Protein AF-A0A087UHX9-F1 (afdb_monomer)

Solvent-accessible surface area (backbone atoms only — not comparable to full-atom values): 5887 Å² total; per-residue (Å²): 100,70,70,55,39,71,73,31,83,94,62,67,71,90,77,84,85,46,74,68,56,50,53,51,31,52,53,50,37,54,39,68,72,37,87,93,46,82,85,86,89,84,76,68,87,89,73,47,65,68,62,41,49,53,51,34,32,55,75,72,69,49,87,85,84,76,91,79,89,53,100,80,67,46,74,67,54,53,52,51,53,48,54,54,48,46,69,71,75,104

Structure (m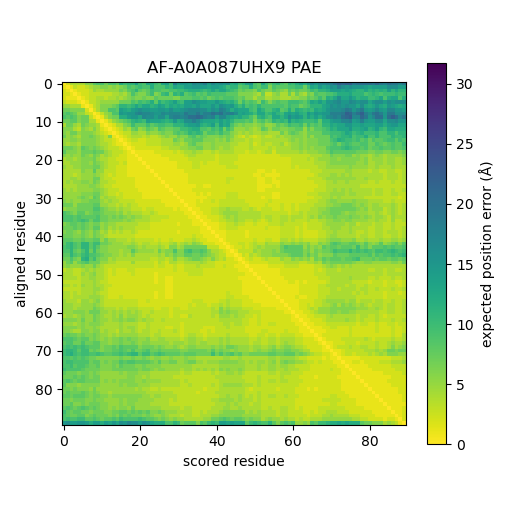mCIF, N/CA/C/O backbone):
data_AF-A0A087UHX9-F1
#
_entry.id   AF-A0A087UHX9-F1
#
loop_
_atom_site.group_PDB
_atom_site.id
_atom_site.type_symbol
_atom_site.label_atom_id
_atom_site.label_alt_id
_atom_site.label_comp_id
_atom_site.label_asym_id
_atom_site.label_entity_id
_atom_site.label_seq_id
_atom_site.pdbx_PDB_ins_code
_atom_site.Cartn_x
_atom_site.Cartn_y
_atom_site.Cartn_z
_atom_site.occupancy
_atom_site.B_iso_or_equiv
_atom_site.auth_seq_id
_atom_site.auth_comp_id
_atom_site.auth_asym_id
_atom_site.auth_atom_id
_atom_site.pdbx_PDB_model_num
ATOM 1 N N . MET A 1 1 ? -6.366 1.990 -16.663 1.00 68.00 1 MET A N 1
ATOM 2 C CA . MET A 1 1 ? -5.357 3.071 -16.583 1.00 68.00 1 MET A CA 1
ATOM 3 C C . MET A 1 1 ? -5.949 4.417 -16.960 1.00 68.00 1 MET A C 1
ATOM 5 O O . MET A 1 1 ? -5.944 5.280 -16.100 1.00 68.00 1 MET A O 1
ATOM 9 N N . HIS A 1 2 ? -6.534 4.580 -18.155 1.00 74.50 2 HIS A N 1
ATOM 10 C CA . HIS A 1 2 ? -7.157 5.847 -18.580 1.00 74.50 2 HIS A CA 1
ATOM 11 C C . HIS A 1 2 ? -8.158 6.402 -17.552 1.00 74.50 2 HIS A C 1
ATOM 13 O O . HIS A 1 2 ? -7.942 7.475 -17.008 1.00 74.50 2 HIS A O 1
ATOM 19 N N . GLN A 1 3 ? -9.134 5.583 -17.146 1.00 75.62 3 GLN A N 1
ATOM 20 C CA . GLN A 1 3 ? -10.129 5.959 -16.134 1.00 75.62 3 GLN A CA 1
ATOM 21 C C . GLN A 1 3 ? -9.521 6.331 -14.767 1.00 75.62 3 GLN A C 1
ATOM 23 O O . GLN A 1 3 ? -9.994 7.249 -14.103 1.00 75.62 3 GLN A O 1
ATOM 28 N N . TYR A 1 4 ? -8.449 5.648 -14.341 1.00 78.75 4 TYR A N 1
ATOM 29 C CA . TYR A 1 4 ? -7.740 6.008 -13.108 1.00 78.75 4 TYR A CA 1
ATOM 30 C C . TYR A 1 4 ? -7.068 7.378 -13.251 1.00 78.75 4 TYR A C 1
ATOM 32 O O . TYR A 1 4 ? -7.259 8.237 -12.395 1.00 78.75 4 TYR A O 1
ATOM 40 N N . ASN A 1 5 ? -6.341 7.593 -14.350 1.00 81.38 5 ASN A N 1
ATOM 41 C CA . ASN A 1 5 ? -5.619 8.834 -14.630 1.00 81.38 5 ASN A CA 1
ATOM 42 C C . ASN A 1 5 ? -6.565 10.035 -14.813 1.00 81.38 5 ASN A C 1
ATOM 44 O O . ASN A 1 5 ? -6.197 11.144 -14.441 1.00 81.38 5 ASN A O 1
ATOM 48 N N . GLU A 1 6 ? -7.779 9.822 -15.328 1.00 76.12 6 GLU A N 1
ATOM 49 C CA . GLU A 1 6 ? -8.829 10.849 -15.412 1.00 76.12 6 GLU A CA 1
ATOM 50 C C . GLU A 1 6 ? -9.395 11.211 -14.034 1.00 76.12 6 GLU A C 1
ATOM 52 O O . GLU A 1 6 ? -9.627 12.381 -13.743 1.00 76.12 6 GLU A O 1
ATOM 57 N N . SER A 1 7 ? -9.588 10.214 -13.166 1.00 74.06 7 SER A N 1
ATOM 58 C CA . SER A 1 7 ? -10.106 10.432 -11.807 1.00 74.06 7 SER A CA 1
ATOM 59 C C . SER A 1 7 ? -9.066 10.979 -10.821 1.00 74.06 7 SER A C 1
ATOM 61 O O . SER A 1 7 ? -9.427 11.614 -9.833 1.00 74.06 7 SER A O 1
ATOM 63 N N . SER A 1 8 ? -7.775 10.743 -11.072 1.00 68.88 8 SER A N 1
ATOM 64 C CA . SER A 1 8 ? -6.682 11.047 -10.144 1.00 68.88 8 SER A CA 1
ATOM 65 C C . SER A 1 8 ? -5.860 12.243 -10.634 1.00 68.88 8 SER A C 1
ATOM 67 O O . SER A 1 8 ? -4.792 12.082 -11.229 1.00 68.88 8 SER A O 1
ATOM 69 N N . GLN A 1 9 ? -6.343 13.462 -10.373 1.00 59.12 9 GLN A N 1
ATOM 70 C CA . GLN A 1 9 ? -5.607 14.691 -10.695 1.00 59.12 9 GLN A CA 1
ATOM 71 C C . GLN A 1 9 ? -4.267 14.731 -9.934 1.00 59.12 9 GLN A C 1
ATOM 73 O O . GLN A 1 9 ? -4.234 14.670 -8.708 1.00 59.12 9 GLN A O 1
ATOM 78 N N . GLY A 1 10 ? -3.148 14.802 -10.666 1.00 61.78 10 GLY A N 1
ATOM 79 C CA . GLY A 1 10 ? -1.791 14.878 -10.099 1.00 61.78 10 GLY A CA 1
ATOM 80 C C . GLY A 1 10 ? -1.123 13.538 -9.747 1.00 61.78 10 GLY A C 1
ATOM 81 O O . GLY A 1 10 ? 0.037 13.537 -9.348 1.00 61.78 10 GLY A O 1
ATOM 82 N N . LEU A 1 11 ? -1.805 12.399 -9.929 1.00 71.19 11 LEU A N 1
ATOM 83 C CA . LEU A 1 11 ? -1.274 11.048 -9.668 1.00 71.19 11 LEU A CA 1
ATOM 84 C C . LEU A 1 11 ? -1.348 10.160 -10.919 1.00 71.19 11 LEU A C 1
ATOM 86 O O . LEU A 1 11 ? -1.683 8.980 -10.836 1.00 71.19 11 LEU A O 1
ATOM 90 N N . GLN A 1 12 ? -1.064 10.725 -12.093 1.00 76.62 12 GLN A N 1
ATOM 91 C CA . GLN A 1 12 ? -1.078 9.954 -13.334 1.00 76.62 12 GLN A CA 1
ATOM 92 C C . GLN A 1 12 ? -0.052 8.820 -13.274 1.00 76.62 12 GLN A C 1
ATOM 94 O O . GLN A 1 12 ? 1.111 9.018 -12.923 1.00 76.62 12 GLN A O 1
ATOM 99 N N . MET A 1 13 ? -0.500 7.617 -13.618 1.00 82.94 13 MET A N 1
ATOM 100 C CA . MET A 1 13 ? 0.339 6.433 -13.695 1.00 82.94 13 MET A CA 1
ATOM 101 C C . MET A 1 13 ? 0.508 6.031 -15.157 1.00 82.94 13 MET A C 1
ATOM 103 O O . MET A 1 13 ? -0.474 5.734 -15.842 1.00 82.94 13 MET A O 1
ATOM 107 N N . ASP A 1 14 ? 1.757 5.966 -15.606 1.00 82.75 14 ASP A N 1
ATOM 108 C CA . ASP A 1 14 ? 2.136 5.334 -16.866 1.00 82.75 14 ASP A CA 1
ATOM 109 C C . ASP A 1 14 ? 2.751 3.962 -16.558 1.00 82.75 14 ASP A C 1
ATOM 111 O O . ASP A 1 14 ? 3.944 3.829 -16.285 1.00 82.75 14 ASP A O 1
ATOM 115 N N . LEU A 1 15 ? 1.893 2.942 -16.446 1.00 83.50 15 LEU A N 1
ATOM 116 C CA . LEU A 1 15 ? 2.320 1.575 -16.141 1.00 83.50 15 LEU A CA 1
ATOM 117 C C . LEU A 1 15 ? 2.400 0.756 -17.420 1.00 83.50 15 LEU A C 1
ATOM 119 O O . LEU A 1 15 ? 1.395 0.550 -18.100 1.00 83.50 15 LEU A O 1
ATOM 123 N N . VAL A 1 16 ? 3.577 0.193 -17.667 1.00 86.81 16 VAL A N 1
ATOM 124 C CA . VAL A 1 16 ? 3.775 -0.835 -18.687 1.00 86.81 16 VAL A CA 1
ATOM 125 C C . VAL A 1 16 ? 3.470 -2.200 -18.071 1.00 86.81 16 VAL A C 1
ATOM 127 O O . VAL A 1 16 ? 4.101 -2.610 -17.094 1.00 86.81 16 VAL A O 1
ATOM 130 N N . PHE A 1 17 ? 2.498 -2.918 -18.635 1.00 86.25 17 PHE A N 1
ATOM 131 C CA . PHE A 1 17 ? 2.150 -4.259 -18.172 1.00 86.25 17 PHE A CA 1
ATOM 132 C C . PHE A 1 17 ? 3.041 -5.317 -18.814 1.00 86.25 17 PHE A C 1
ATOM 134 O O . PHE A 1 17 ? 3.057 -5.505 -20.026 1.00 86.25 17 PHE A O 1
ATOM 141 N N . PHE A 1 18 ? 3.725 -6.065 -17.960 1.00 90.06 18 PHE A N 1
ATOM 142 C CA . PHE A 1 18 ? 4.407 -7.310 -18.288 1.00 90.06 18 PHE A CA 1
ATOM 143 C C . PHE A 1 18 ? 3.858 -8.428 -17.399 1.00 90.06 18 PHE A C 1
ATOM 145 O O . PHE A 1 18 ? 3.133 -8.175 -16.432 1.00 90.06 18 PHE A O 1
ATOM 152 N N . LYS A 1 19 ? 4.183 -9.682 -17.730 1.00 91.62 19 LYS A N 1
ATOM 153 C CA . LYS A 1 19 ? 3.594 -10.865 -17.085 1.00 91.62 19 LYS A CA 1
ATOM 154 C C . LYS A 1 19 ? 3.682 -10.812 -15.556 1.00 91.62 19 LYS A C 1
ATOM 156 O O . LYS A 1 19 ? 2.670 -11.002 -14.885 1.00 91.62 19 LYS A O 1
ATOM 161 N N . ASP A 1 20 ? 4.845 -10.468 -15.013 1.00 89.56 20 ASP A N 1
ATOM 162 C CA . ASP A 1 20 ? 5.035 -10.412 -13.561 1.00 89.56 20 ASP A CA 1
ATOM 163 C C . ASP A 1 20 ? 4.257 -9.262 -12.910 1.00 89.56 20 ASP A C 1
ATOM 165 O O . ASP A 1 20 ? 3.687 -9.441 -11.834 1.00 89.56 20 ASP A O 1
ATOM 169 N N . ALA A 1 21 ? 4.157 -8.102 -13.570 1.00 91.44 21 ALA A N 1
ATOM 170 C CA . ALA A 1 21 ? 3.339 -6.991 -13.085 1.00 91.44 21 ALA A CA 1
ATOM 171 C C . ALA A 1 21 ? 1.856 -7.382 -12.990 1.00 91.44 21 ALA A C 1
ATOM 173 O O . ALA A 1 21 ? 1.204 -7.073 -11.993 1.00 91.44 21 ALA A O 1
ATOM 174 N N . MET A 1 22 ? 1.338 -8.118 -13.980 1.00 92.81 22 MET A N 1
ATOM 175 C CA . MET A 1 2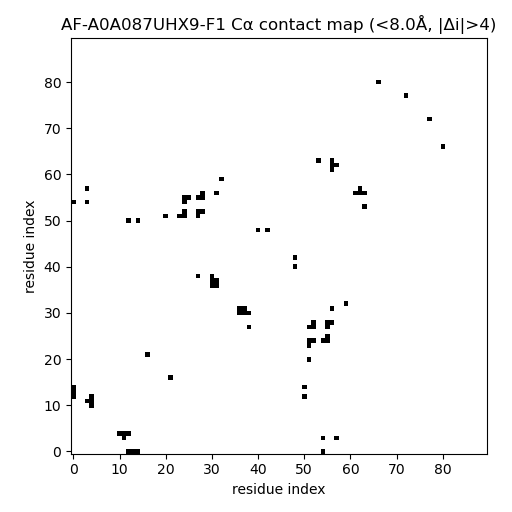2 ? -0.037 -8.631 -13.949 1.00 92.81 22 MET A CA 1
ATOM 176 C C . MET A 1 22 ? -0.239 -9.648 -12.821 1.00 92.81 22 MET A C 1
ATOM 178 O O . MET A 1 22 ? -1.223 -9.569 -12.089 1.00 92.81 22 MET A O 1
ATOM 182 N N . VAL A 1 23 ? 0.707 -10.572 -12.628 1.00 94.94 23 VAL A N 1
ATOM 183 C CA . VAL A 1 23 ? 0.644 -11.556 -11.535 1.00 94.94 23 VAL A CA 1
ATOM 184 C C . VAL A 1 23 ? 0.646 -10.862 -10.171 1.00 94.94 23 VAL A C 1
ATOM 186 O O . VAL A 1 23 ? -0.154 -11.214 -9.303 1.00 94.94 23 VAL A O 1
ATOM 189 N N . HIS A 1 24 ? 1.507 -9.863 -9.966 1.00 94.31 24 HIS A N 1
ATOM 190 C CA . HIS A 1 24 ? 1.526 -9.088 -8.726 1.00 94.31 24 HIS A CA 1
ATOM 191 C C . HIS A 1 24 ? 0.239 -8.288 -8.521 1.00 94.31 24 HIS A C 1
ATOM 193 O O . HIS A 1 24 ? -0.297 -8.299 -7.414 1.00 94.31 24 HIS A O 1
ATOM 199 N N . LEU A 1 25 ? -0.297 -7.666 -9.574 1.00 94.50 25 LEU A N 1
ATOM 200 C CA . LEU A 1 25 ? -1.569 -6.950 -9.508 1.00 94.50 25 LEU A CA 1
ATOM 201 C C . LEU A 1 25 ? -2.705 -7.871 -9.050 1.00 94.50 25 LEU A C 1
ATOM 203 O O . LEU A 1 25 ? -3.432 -7.521 -8.126 1.00 94.50 25 LEU A O 1
ATOM 207 N N . ILE A 1 26 ? -2.821 -9.063 -9.643 1.00 95.06 26 ILE A N 1
ATOM 208 C CA . ILE A 1 26 ? -3.857 -10.045 -9.291 1.00 95.06 26 ILE A CA 1
ATOM 209 C C . ILE A 1 26 ? -3.694 -10.522 -7.842 1.00 95.06 26 ILE A C 1
ATOM 211 O O . ILE A 1 26 ? -4.683 -10.645 -7.119 1.00 95.06 26 ILE A O 1
ATOM 215 N N . LYS A 1 27 ? -2.457 -10.763 -7.385 1.00 95.31 27 LYS A N 1
ATOM 216 C CA . LYS A 1 27 ? -2.188 -11.141 -5.987 1.00 95.31 27 LYS A CA 1
ATOM 217 C C . LYS A 1 27 ? -2.642 -10.053 -5.016 1.00 95.31 27 LYS A C 1
ATOM 219 O O . LYS A 1 27 ? -3.331 -10.363 -4.049 1.00 95.31 27 LYS A O 1
ATOM 224 N N . ILE A 1 28 ? -2.292 -8.794 -5.287 1.00 95.75 2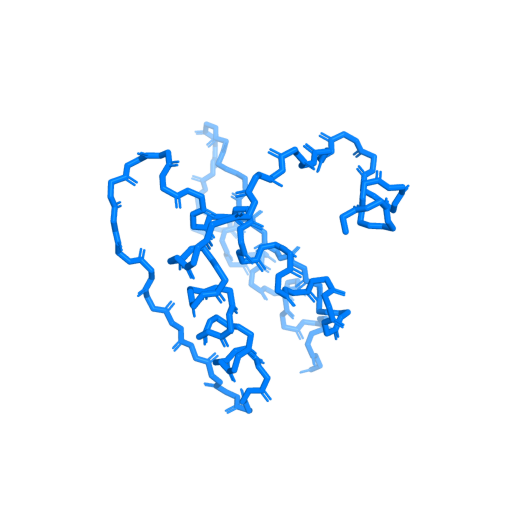8 ILE A N 1
ATOM 225 C CA . ILE A 1 28 ? -2.695 -7.658 -4.448 1.00 95.75 28 ILE A CA 1
ATOM 226 C C . ILE A 1 28 ? -4.218 -7.512 -4.456 1.00 95.75 28 ILE A C 1
ATOM 228 O O . ILE A 1 28 ? -4.822 -7.455 -3.390 1.00 95.75 28 ILE A O 1
ATOM 232 N N . ALA A 1 29 ? -4.832 -7.528 -5.643 1.00 95.44 29 ALA A N 1
ATOM 233 C CA . ALA A 1 29 ? -6.276 -7.437 -5.839 1.00 95.44 29 ALA A CA 1
ATOM 234 C C . ALA A 1 29 ? -7.039 -8.495 -5.025 1.00 95.44 29 ALA A C 1
ATOM 236 O O . ALA A 1 29 ? -7.984 -8.179 -4.306 1.00 95.44 29 ALA A O 1
ATOM 237 N N . ARG A 1 30 ? -6.568 -9.746 -5.060 1.00 95.75 30 ARG A N 1
ATOM 238 C CA . ARG A 1 30 ? -7.158 -10.834 -4.279 1.00 95.75 30 ARG A CA 1
ATOM 239 C C . ARG A 1 30 ? -7.078 -10.574 -2.774 1.00 95.75 30 ARG A C 1
ATOM 241 O O . ARG A 1 30 ? -8.075 -10.773 -2.082 1.00 95.75 30 ARG A O 1
ATOM 248 N N . ILE A 1 31 ? -5.929 -10.125 -2.266 1.00 95.69 31 ILE A N 1
ATOM 249 C CA . ILE A 1 31 ? -5.754 -9.890 -0.825 1.00 95.69 31 ILE A CA 1
ATOM 250 C C . ILE A 1 31 ? -6.665 -8.759 -0.342 1.00 95.69 31 ILE A C 1
ATOM 252 O O . ILE A 1 31 ? -7.366 -8.949 0.645 1.00 95.69 31 ILE A O 1
ATOM 256 N N . ILE A 1 32 ? -6.718 -7.628 -1.053 1.00 94.06 32 ILE A N 1
ATOM 257 C CA . ILE A 1 32 ? -7.558 -6.488 -0.643 1.00 94.06 32 ILE A CA 1
A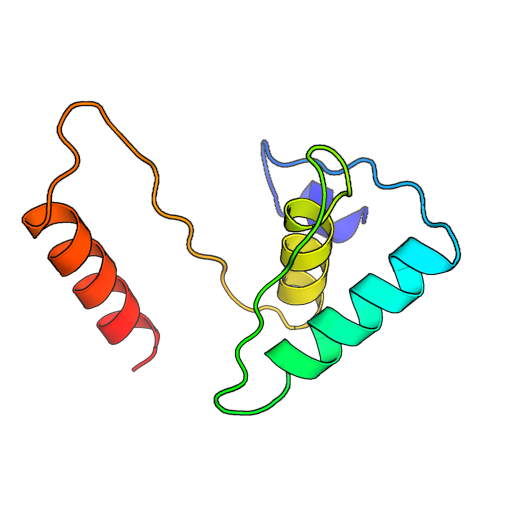TOM 258 C C . ILE A 1 32 ? -9.060 -6.775 -0.766 1.00 94.06 32 ILE A C 1
ATOM 260 O O . ILE A 1 32 ? -9.844 -6.208 -0.019 1.00 94.06 32 ILE A O 1
ATOM 264 N N . SER A 1 33 ? -9.464 -7.679 -1.667 1.00 93.19 33 SER A N 1
ATOM 265 C CA . SER A 1 33 ? -10.863 -8.115 -1.786 1.00 93.19 33 SER A CA 1
ATOM 266 C C . SER A 1 33 ? -11.304 -9.075 -0.674 1.00 93.19 33 SER A C 1
ATOM 268 O O . SER A 1 33 ? -12.496 -9.329 -0.508 1.00 93.19 33 SER A O 1
ATOM 270 N N . THR A 1 34 ? -10.352 -9.639 0.074 1.00 94.31 34 THR A N 1
ATOM 271 C CA . THR A 1 34 ? -10.648 -10.571 1.163 1.00 94.31 34 THR A CA 1
ATOM 272 C C . THR A 1 34 ? -10.990 -9.775 2.428 1.00 94.31 34 THR A C 1
ATOM 274 O O . THR A 1 34 ? -10.217 -8.889 2.801 1.00 94.31 34 THR A O 1
ATOM 277 N N . PRO A 1 35 ? -12.100 -10.079 3.131 1.00 92.50 35 PRO A N 1
ATOM 278 C CA . PRO A 1 35 ? -12.419 -9.437 4.403 1.00 92.50 35 PRO A CA 1
ATOM 279 C C . PRO A 1 35 ? -11.252 -9.550 5.386 1.00 92.50 35 PRO A C 1
ATOM 281 O O . PRO A 1 35 ? -10.709 -10.637 5.573 1.00 92.50 35 PRO A O 1
ATOM 284 N N . GLN A 1 36 ? -10.867 -8.430 6.005 1.00 91.50 36 GLN A N 1
ATOM 285 C CA . GLN A 1 36 ? -9.738 -8.353 6.948 1.00 91.50 36 GLN A CA 1
ATOM 286 C C . GLN A 1 36 ? -8.379 -8.768 6.337 1.00 91.50 36 GLN A C 1
ATOM 288 O O . GLN A 1 36 ? -7.433 -9.089 7.055 1.00 91.50 36 GLN A O 1
ATOM 293 N N . GLY A 1 37 ? -8.257 -8.749 5.005 1.00 91.75 37 GLY A N 1
ATOM 294 C CA . GLY A 1 37 ? -7.017 -9.050 4.299 1.00 91.75 37 GLY A CA 1
ATOM 295 C C . GLY A 1 37 ? -5.941 -7.987 4.532 1.00 91.75 37 GLY A C 1
ATOM 296 O O . GLY A 1 37 ? -6.202 -6.787 4.499 1.00 91.75 37 GLY A O 1
ATOM 297 N N . SER A 1 38 ? -4.702 -8.424 4.751 1.00 93.62 38 SER A N 1
ATOM 298 C CA . SER A 1 38 ? -3.525 -7.557 4.872 1.00 93.62 38 SER A CA 1
ATOM 299 C C . SER A 1 38 ? -2.330 -8.199 4.172 1.00 93.62 38 SER A C 1
ATOM 301 O O . SER A 1 38 ? -2.190 -9.421 4.163 1.00 93.62 38 SER A O 1
ATOM 303 N N . ALA A 1 39 ? -1.469 -7.380 3.567 1.00 94.31 39 ALA A N 1
ATOM 304 C CA . ALA A 1 39 ? -0.292 -7.841 2.834 1.00 94.31 39 ALA A CA 1
ATOM 305 C C . ALA A 1 39 ? 0.941 -7.010 3.187 1.00 94.31 39 ALA A C 1
ATOM 307 O O . ALA A 1 39 ? 0.863 -5.787 3.290 1.00 94.31 39 ALA A O 1
ATOM 308 N N . LEU A 1 40 ? 2.098 -7.671 3.264 1.00 95.00 40 LEU A N 1
ATOM 309 C CA . LEU A 1 40 ? 3.403 -7.018 3.279 1.00 95.00 40 LEU A CA 1
ATOM 310 C C . LEU A 1 40 ? 4.049 -7.160 1.897 1.00 95.00 40 LEU A C 1
ATOM 312 O O . LEU A 1 40 ? 4.335 -8.269 1.448 1.00 95.00 40 LEU A O 1
ATOM 316 N N . LEU A 1 41 ? 4.278 -6.037 1.213 1.00 93.62 41 LEU A N 1
ATOM 317 C CA . LEU A 1 41 ? 4.876 -6.023 -0.124 1.00 93.62 41 LEU A CA 1
ATOM 318 C C . LEU A 1 41 ? 6.386 -5.777 -0.037 1.00 93.62 41 LEU A C 1
ATOM 320 O O . LEU A 1 41 ? 6.831 -4.652 0.194 1.00 93.62 41 LEU A O 1
ATOM 324 N N . VAL A 1 42 ? 7.176 -6.822 -0.276 1.00 93.69 42 VAL A N 1
ATOM 325 C CA . VAL A 1 42 ? 8.645 -6.775 -0.217 1.00 93.69 42 VAL A CA 1
ATOM 326 C C . VAL A 1 42 ? 9.237 -6.675 -1.624 1.00 93.69 42 VAL A C 1
ATOM 328 O O . VAL A 1 42 ? 8.768 -7.319 -2.557 1.00 93.69 42 VAL A O 1
ATOM 331 N N . GLY A 1 43 ? 10.270 -5.849 -1.789 1.00 90.19 43 GLY A N 1
ATOM 332 C CA . GLY A 1 43 ? 11.037 -5.747 -3.032 1.00 90.19 43 GLY A CA 1
ATOM 333 C C . GLY A 1 43 ? 11.826 -4.445 -3.118 1.00 90.19 43 GLY A C 1
ATOM 334 O O . GLY A 1 43 ? 11.536 -3.494 -2.392 1.00 90.19 43 GLY A O 1
ATOM 335 N N . VAL A 1 44 ? 12.770 -4.367 -4.052 1.00 92.44 44 VAL A N 1
ATOM 336 C CA . VAL A 1 44 ? 13.618 -3.180 -4.268 1.00 92.44 44 VAL A CA 1
ATOM 337 C C . VAL A 1 44 ? 12.814 -1.944 -4.705 1.00 92.44 44 VAL A C 1
ATOM 339 O O . VAL A 1 44 ? 11.670 -2.058 -5.164 1.00 92.44 44 VAL A O 1
ATOM 342 N N . GLY A 1 45 ? 13.381 -0.745 -4.540 1.00 89.19 45 GLY A N 1
ATOM 343 C CA . GLY A 1 45 ? 12.791 0.502 -5.047 1.00 89.19 45 GLY A CA 1
ATOM 344 C C . GLY A 1 45 ? 12.536 0.439 -6.559 1.00 89.19 45 GLY A C 1
ATOM 345 O O . GLY A 1 45 ? 13.235 -0.266 -7.275 1.00 89.19 45 GLY A O 1
ATOM 346 N N . GLY A 1 46 ? 11.490 1.113 -7.044 1.00 86.56 46 GLY A N 1
ATOM 347 C CA . GLY A 1 46 ? 11.141 1.125 -8.475 1.00 86.56 46 GLY A CA 1
ATOM 348 C C . GLY A 1 46 ? 10.356 -0.091 -8.992 1.00 86.56 46 GLY A C 1
ATOM 349 O O . GLY A 1 46 ? 9.824 -0.041 -10.091 1.00 86.56 46 GLY A O 1
ATOM 350 N N . SER A 1 47 ? 10.164 -1.146 -8.194 1.00 87.38 47 SER A N 1
ATOM 351 C CA . SER A 1 47 ? 9.390 -2.352 -8.577 1.00 87.38 47 SER A CA 1
ATOM 352 C C . SER A 1 47 ? 7.870 -2.149 -8.762 1.00 87.38 47 SER A C 1
ATOM 354 O O . SER A 1 47 ? 7.133 -3.116 -8.932 1.00 87.38 47 SER A O 1
ATOM 356 N N . GLY A 1 48 ? 7.365 -0.915 -8.681 1.00 89.06 48 GLY A N 1
ATOM 357 C CA . GLY A 1 48 ? 5.952 -0.602 -8.931 1.00 89.06 48 GLY A CA 1
ATOM 358 C C . GLY A 1 48 ? 4.964 -1.014 -7.831 1.00 89.06 48 GLY A C 1
ATOM 359 O O . GLY A 1 48 ? 3.764 -0.856 -8.027 1.00 89.06 48 GLY A O 1
ATOM 360 N N . LYS A 1 49 ? 5.423 -1.493 -6.661 1.00 93.06 49 LYS A N 1
ATOM 361 C CA . LYS A 1 49 ? 4.558 -1.960 -5.549 1.00 93.06 49 LYS A CA 1
ATOM 362 C C . LYS A 1 49 ? 3.451 -0.964 -5.180 1.00 93.06 49 LYS A C 1
ATOM 364 O O . LYS A 1 49 ? 2.290 -1.348 -5.060 1.00 93.06 49 LYS A O 1
ATOM 369 N N . GLN A 1 50 ? 3.798 0.315 -5.030 1.00 91.75 50 GLN A N 1
ATOM 370 C CA . GLN A 1 50 ? 2.838 1.359 -4.664 1.00 91.75 50 GLN A CA 1
ATOM 371 C C . GLN A 1 50 ? 1.843 1.629 -5.801 1.00 91.75 50 GLN A C 1
ATOM 373 O O . GLN A 1 50 ? 0.641 1.668 -5.558 1.00 91.75 50 GLN A O 1
ATOM 378 N N . SER A 1 51 ? 2.322 1.750 -7.040 1.00 92.56 51 SER A N 1
ATOM 379 C CA . SER A 1 51 ? 1.477 2.005 -8.211 1.00 92.56 51 SER A CA 1
ATOM 380 C C . SER A 1 51 ? 0.515 0.847 -8.496 1.00 92.56 51 SER A C 1
ATOM 382 O O . SER A 1 51 ? -0.671 1.072 -8.719 1.00 92.56 51 SER A O 1
ATOM 384 N N . LEU A 1 52 ? 0.983 -0.403 -8.398 1.00 93.25 52 LEU A N 1
ATOM 385 C CA . LEU A 1 52 ? 0.141 -1.595 -8.551 1.00 93.25 52 LEU A CA 1
ATOM 386 C C . LEU A 1 52 ? -0.901 -1.708 -7.433 1.00 93.25 52 LEU A C 1
ATOM 388 O O . LEU A 1 52 ? -2.041 -2.076 -7.700 1.00 93.25 52 LEU A O 1
ATOM 392 N N . THR A 1 53 ? -0.544 -1.346 -6.197 1.00 94.25 53 THR A N 1
ATOM 393 C CA . THR A 1 53 ? -1.499 -1.323 -5.076 1.00 94.25 53 THR A CA 1
ATOM 394 C C . THR A 1 53 ? -2.571 -0.259 -5.278 1.00 94.25 53 THR A C 1
ATOM 396 O O . THR A 1 53 ? -3.752 -0.532 -5.076 1.00 94.25 53 THR A O 1
ATOM 399 N N . ARG A 1 54 ? -2.182 0.937 -5.739 1.00 92.12 54 ARG A N 1
ATOM 400 C CA . ARG A 1 54 ? -3.127 2.017 -6.055 1.00 92.12 54 ARG A CA 1
ATOM 401 C C . ARG A 1 54 ? -4.077 1.629 -7.181 1.00 92.12 54 ARG A C 1
ATOM 403 O O . ARG A 1 54 ? -5.283 1.843 -7.065 1.00 92.12 54 ARG A O 1
ATOM 410 N N . LEU A 1 55 ? -3.549 0.991 -8.223 1.00 91.81 55 LEU A N 1
ATOM 411 C CA . LEU A 1 55 ? -4.360 0.446 -9.301 1.00 91.81 55 LEU A CA 1
ATOM 412 C C . LEU A 1 55 ? -5.347 -0.612 -8.787 1.00 91.81 55 LEU A C 1
ATOM 414 O O . LEU A 1 55 ? -6.538 -0.502 -9.064 1.00 91.81 55 LEU A O 1
ATOM 418 N N . ALA A 1 56 ? -4.884 -1.593 -8.006 1.00 93.69 56 ALA A N 1
ATOM 419 C CA . ALA A 1 56 ? -5.740 -2.634 -7.436 1.00 93.69 56 ALA A CA 1
ATOM 420 C C . ALA A 1 56 ? -6.879 -2.046 -6.588 1.00 93.69 56 ALA A C 1
ATOM 422 O O . ALA A 1 56 ? -8.034 -2.421 -6.768 1.00 93.69 56 ALA A O 1
ATOM 423 N N . ALA A 1 57 ? -6.578 -1.083 -5.713 1.00 92.62 57 ALA A N 1
ATOM 424 C CA . ALA A 1 57 ? -7.586 -0.416 -4.893 1.00 92.62 57 ALA A CA 1
ATOM 425 C C . ALA A 1 57 ? -8.624 0.338 -5.744 1.00 92.62 57 ALA A C 1
ATOM 427 O O . ALA A 1 57 ? -9.819 0.236 -5.473 1.00 92.62 57 ALA A O 1
ATOM 428 N N . SER A 1 58 ? -8.198 1.012 -6.822 1.00 90.62 58 SER A N 1
ATOM 429 C CA . SER A 1 58 ? -9.127 1.698 -7.733 1.00 90.62 58 SER A CA 1
ATOM 430 C C . SER A 1 58 ? -10.092 0.756 -8.459 1.00 90.62 58 SER A C 1
ATOM 432 O O . SER A 1 58 ? -11.241 1.130 -8.685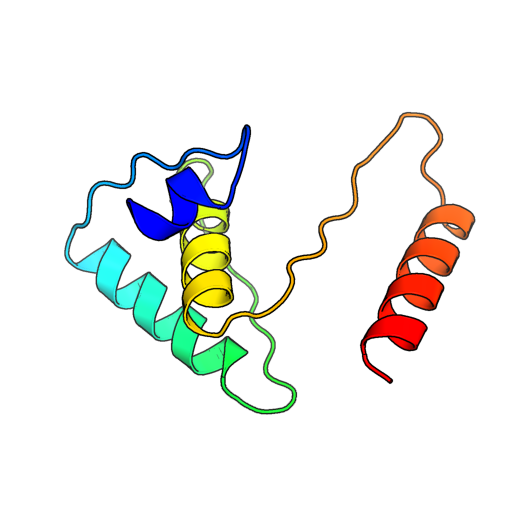 1.00 90.62 58 SER A O 1
ATOM 434 N N . ILE A 1 59 ? -9.670 -0.479 -8.767 1.00 90.88 59 ILE A N 1
ATOM 435 C CA . ILE A 1 59 ? -10.526 -1.492 -9.407 1.00 90.88 59 ILE A CA 1
ATOM 436 C C . ILE A 1 59 ? -11.710 -1.845 -8.495 1.00 90.88 59 ILE A C 1
ATOM 438 O O . ILE A 1 59 ? -12.841 -1.940 -8.966 1.00 90.88 59 ILE A O 1
ATOM 442 N N . TYR A 1 60 ? -11.469 -1.974 -7.188 1.00 89.69 60 TYR A N 1
ATOM 443 C CA . TYR A 1 60 ? -12.511 -2.257 -6.193 1.00 89.69 60 TYR A CA 1
ATOM 444 C C . TYR A 1 60 ? -13.161 -1.002 -5.599 1.00 89.69 60 TYR A C 1
ATOM 446 O O . TYR A 1 60 ? -13.974 -1.115 -4.684 1.00 89.69 60 TYR A O 1
ATOM 454 N N . LYS A 1 61 ? -12.823 0.193 -6.106 1.00 88.56 61 LYS A N 1
ATOM 455 C CA . LYS A 1 61 ? -13.280 1.487 -5.566 1.00 88.56 61 LYS A CA 1
ATOM 456 C C . LYS A 1 61 ? -12.984 1.646 -4.067 1.00 88.56 61 LYS A C 1
ATOM 458 O O . LYS A 1 61 ? -13.731 2.303 -3.347 1.00 88.56 61 LYS A O 1
ATOM 463 N N . HIS A 1 62 ? -11.898 1.039 -3.595 1.00 89.75 62 HIS A N 1
ATOM 464 C CA . HIS A 1 62 ? -11.420 1.242 -2.237 1.00 89.75 62 HIS A CA 1
ATOM 465 C C . HIS A 1 62 ? -10.701 2.577 -2.129 1.00 89.75 62 HIS A C 1
ATOM 467 O O . HIS A 1 62 ? -9.928 2.962 -3.010 1.00 89.75 62 HIS A O 1
ATOM 473 N N . GLU A 1 63 ? -10.932 3.265 -1.018 1.00 89.19 63 GLU A N 1
ATOM 474 C CA . GLU A 1 63 ? -10.242 4.510 -0.755 1.00 89.19 63 GLU A CA 1
ATOM 475 C C . GLU A 1 63 ? -8.855 4.252 -0.172 1.00 89.19 63 GLU A C 1
ATOM 477 O O . GLU A 1 63 ? -8.661 3.402 0.696 1.00 89.19 63 GLU A O 1
ATOM 482 N N . ILE A 1 64 ? -7.876 4.998 -0.669 1.00 90.31 64 ILE A N 1
ATOM 483 C CA . ILE A 1 64 ? -6.476 4.832 -0.301 1.00 90.31 64 ILE A CA 1
ATOM 484 C C . ILE A 1 64 ? -6.113 5.918 0.693 1.00 90.31 64 ILE A C 1
ATOM 486 O O . ILE A 1 64 ? -6.258 7.104 0.407 1.00 90.31 64 ILE A O 1
ATOM 490 N N . PHE A 1 65 ? -5.562 5.508 1.827 1.00 92.50 65 PHE A N 1
ATOM 491 C CA . PHE A 1 65 ? -4.957 6.414 2.784 1.00 92.50 65 PHE A CA 1
ATOM 492 C C . PHE A 1 65 ? -3.451 6.177 2.840 1.00 92.50 65 PHE A C 1
ATOM 494 O O . PHE A 1 65 ? -2.990 5.039 2.913 1.00 92.50 65 PHE A O 1
ATOM 501 N N . GLN A 1 66 ? -2.682 7.260 2.796 1.00 92.06 66 GLN A N 1
ATOM 502 C CA . GLN A 1 66 ? -1.240 7.224 2.975 1.00 92.06 66 GLN A CA 1
ATOM 503 C C . GLN A 1 66 ? -0.842 8.353 3.919 1.00 92.06 66 GLN A C 1
ATOM 505 O O . GLN A 1 66 ? -1.137 9.517 3.657 1.00 92.06 66 GLN A O 1
ATOM 510 N N . ILE A 1 67 ? -0.126 7.998 4.984 1.00 93.06 67 ILE A N 1
ATOM 511 C CA . ILE A 1 67 ? 0.460 8.974 5.901 1.00 93.06 67 ILE A CA 1
ATOM 512 C C . ILE A 1 67 ? 1.474 9.822 5.132 1.00 93.06 67 ILE A C 1
ATOM 514 O O . ILE A 1 67 ? 2.360 9.297 4.451 1.00 93.06 67 ILE A O 1
ATOM 518 N N . THR A 1 68 ? 1.347 11.140 5.263 1.00 91.50 68 THR A N 1
ATOM 519 C CA . THR A 1 68 ? 2.296 12.101 4.702 1.00 91.50 68 THR A CA 1
ATOM 520 C C . THR A 1 68 ? 3.212 12.582 5.815 1.00 91.50 68 THR A C 1
ATOM 522 O O . THR A 1 68 ? 2.792 13.317 6.705 1.00 91.50 68 THR A O 1
ATOM 525 N N . LEU A 1 69 ? 4.471 12.146 5.777 1.00 92.06 69 LEU A N 1
ATOM 526 C CA . LEU A 1 69 ? 5.460 12.535 6.775 1.00 92.06 69 LEU A CA 1
ATOM 527 C C . LEU A 1 69 ? 5.820 14.016 6.618 1.00 92.06 69 LEU A C 1
ATOM 529 O O . LEU A 1 69 ? 6.184 14.474 5.535 1.00 92.06 69 LEU A O 1
ATOM 533 N N . THR A 1 70 ? 5.759 14.752 7.723 1.00 93.62 70 THR A N 1
ATOM 534 C CA . THR A 1 70 ? 6.216 16.141 7.837 1.00 93.62 70 THR A CA 1
ATOM 535 C C . THR A 1 70 ? 7.280 16.239 8.928 1.00 93.62 70 THR A C 1
ATOM 537 O O . THR A 1 70 ? 7.433 15.327 9.741 1.00 93.62 70 THR A O 1
ATOM 540 N N . ARG A 1 71 ? 8.022 17.355 8.984 1.00 94.44 71 ARG A N 1
ATOM 541 C CA . ARG A 1 71 ? 9.058 17.568 10.017 1.00 94.44 71 ARG A CA 1
ATOM 542 C C . ARG A 1 71 ? 8.516 17.495 11.449 1.00 94.44 71 ARG A C 1
ATOM 544 O O . A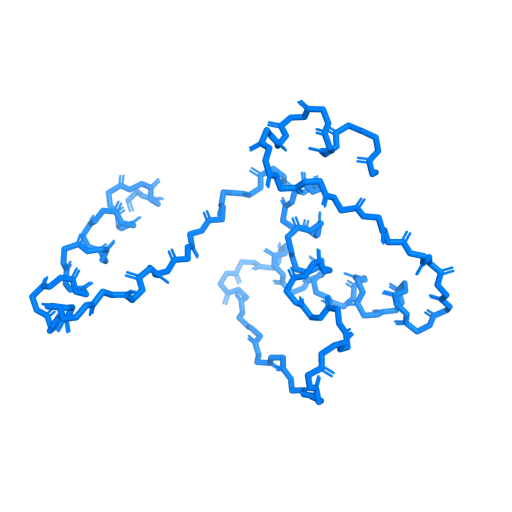RG A 1 71 ? 9.278 17.209 12.362 1.00 94.44 71 ARG A O 1
ATOM 551 N N . SER A 1 72 ? 7.230 17.770 11.638 1.00 94.62 72 SER A N 1
ATOM 552 C CA . SER A 1 72 ? 6.555 17.779 12.936 1.00 94.62 72 SER A CA 1
ATOM 553 C C . SER A 1 72 ? 5.673 16.550 13.172 1.00 94.62 72 SER A C 1
ATOM 555 O O . SER A 1 72 ? 4.952 16.529 14.167 1.00 94.62 72 SER A O 1
ATOM 557 N N . TYR A 1 73 ? 5.697 15.553 12.277 1.00 95.88 73 TYR A N 1
ATOM 558 C CA . TYR A 1 73 ? 4.857 14.364 12.405 1.00 95.88 73 TYR A CA 1
ATOM 559 C C . TYR A 1 73 ? 5.257 13.549 13.637 1.00 95.88 73 TYR A C 1
ATOM 561 O O . TYR A 1 73 ? 6.403 13.117 13.769 1.00 95.88 73 TYR A O 1
ATOM 569 N N . ASN A 1 74 ? 4.306 13.342 14.544 1.00 95.88 74 ASN A N 1
ATOM 570 C CA . ASN A 1 74 ? 4.518 12.650 15.809 1.00 95.88 74 ASN A CA 1
ATOM 571 C C . ASN A 1 74 ? 3.393 11.643 16.108 1.00 95.88 74 ASN A C 1
ATOM 573 O O . ASN A 1 74 ? 2.463 11.456 15.324 1.00 95.88 74 ASN A O 1
ATOM 577 N N . VAL A 1 75 ? 3.478 10.987 17.268 1.00 96.44 75 VAL A N 1
ATOM 578 C CA . VAL A 1 75 ? 2.502 9.973 17.702 1.00 96.44 75 VAL A CA 1
ATOM 579 C C . VAL A 1 75 ? 1.081 10.542 17.808 1.00 96.44 75 VAL A C 1
ATOM 581 O O . VAL A 1 75 ? 0.127 9.845 17.481 1.00 96.44 75 VAL A O 1
ATOM 584 N N . GLY A 1 76 ? 0.925 11.807 18.206 1.00 96.88 76 GLY A N 1
ATOM 585 C CA . GLY A 1 76 ? -0.375 12.480 18.233 1.00 96.88 76 GLY A CA 1
ATOM 586 C C . GLY A 1 76 ? -1.003 12.573 16.842 1.00 96.88 76 GLY A C 1
ATOM 587 O O . GLY A 1 76 ? -2.169 12.226 16.681 1.00 96.88 76 GLY A O 1
ATOM 588 N N . ASN A 1 77 ? -0.212 12.925 15.821 1.00 95.75 77 ASN A N 1
ATOM 589 C CA . ASN A 1 77 ? -0.687 12.951 14.434 1.00 95.75 77 ASN A CA 1
ATOM 590 C C . ASN A 1 77 ? -1.108 11.563 13.946 1.00 95.75 77 ASN A C 1
ATOM 592 O O . ASN A 1 77 ? -2.163 11.433 13.336 1.00 95.75 77 ASN A O 1
ATOM 596 N N . LEU A 1 78 ? -0.333 10.523 14.272 1.00 96.00 78 LEU A N 1
ATOM 597 C CA . LEU A 1 78 ? -0.691 9.144 13.937 1.00 96.00 78 LEU A CA 1
ATOM 598 C C . LEU A 1 78 ? -2.021 8.728 14.573 1.00 96.00 78 LEU A C 1
ATOM 600 O O . LEU A 1 78 ? -2.853 8.096 13.927 1.00 96.00 78 LEU A O 1
ATOM 604 N N . VAL A 1 79 ? -2.238 9.082 15.839 1.00 96.94 79 VAL A N 1
ATOM 605 C CA . VAL A 1 79 ? -3.501 8.796 16.526 1.00 96.94 79 VAL A CA 1
ATOM 606 C C . VAL A 1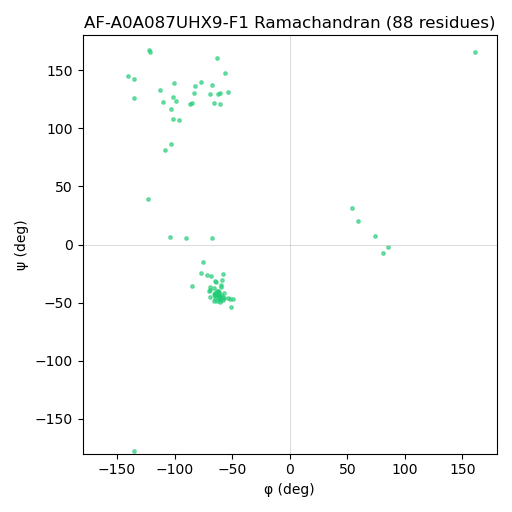 79 ? -4.665 9.532 15.858 1.00 96.94 79 VAL A C 1
ATOM 608 O O . VAL A 1 79 ? -5.739 8.952 15.708 1.00 96.94 79 VAL A O 1
ATOM 611 N N . ASP A 1 80 ? -4.473 10.777 15.428 1.00 95.81 80 ASP A N 1
ATOM 612 C CA . ASP A 1 80 ? -5.512 11.542 14.735 1.00 95.81 80 ASP A CA 1
ATOM 613 C C . ASP A 1 80 ? -5.814 10.993 13.330 1.00 95.81 80 ASP A C 1
ATOM 615 O O . ASP A 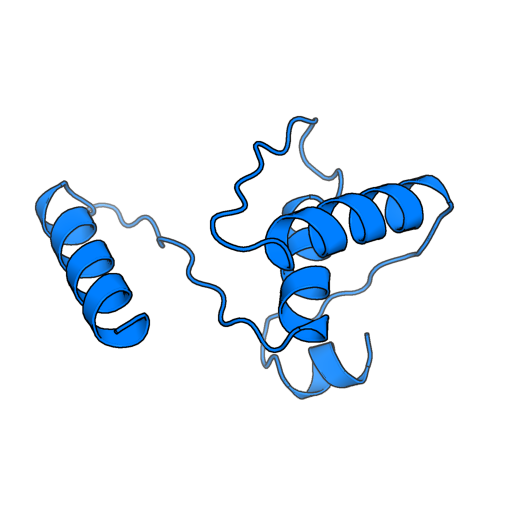1 80 ? -6.988 10.863 12.970 1.00 95.81 80 ASP A O 1
ATOM 619 N N . ASP A 1 81 ? -4.790 10.558 12.590 1.00 95.69 81 ASP A N 1
ATOM 620 C CA . ASP A 1 81 ? -4.930 9.834 11.320 1.0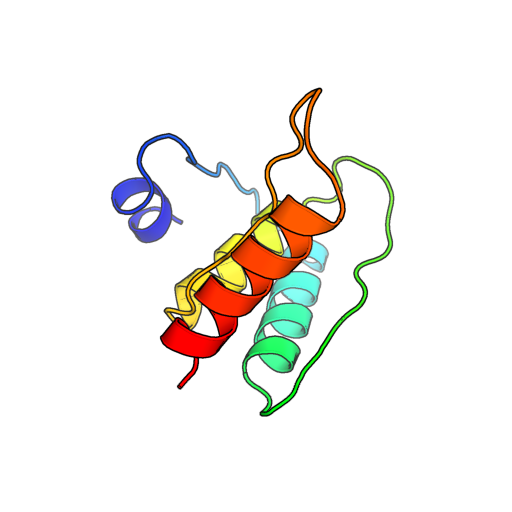0 95.69 81 ASP A CA 1
ATOM 621 C C . ASP A 1 81 ? -5.752 8.545 11.505 1.00 95.69 81 ASP A C 1
ATOM 623 O O . ASP A 1 81 ? -6.681 8.263 10.744 1.00 95.69 81 ASP A O 1
ATOM 627 N N . LEU A 1 82 ? -5.463 7.774 12.561 1.00 95.00 82 LEU A N 1
ATOM 628 C CA . LEU A 1 82 ? -6.215 6.563 12.890 1.00 95.00 82 LEU A CA 1
ATOM 629 C C . LEU A 1 82 ? -7.665 6.879 13.270 1.00 95.00 82 LEU A C 1
ATOM 631 O O . LEU A 1 82 ? -8.572 6.214 12.775 1.00 95.00 82 LEU A O 1
ATOM 635 N N . LYS A 1 83 ? -7.922 7.903 14.095 1.00 95.75 83 LYS A N 1
ATOM 636 C CA . LYS A 1 83 ? -9.296 8.329 14.427 1.00 95.75 83 LYS A CA 1
ATOM 637 C C . LYS A 1 83 ? -10.091 8.677 13.170 1.00 95.75 83 LYS A C 1
ATOM 639 O O . LYS A 1 83 ? -11.267 8.330 13.081 1.00 95.75 83 LYS A O 1
ATOM 644 N N . PHE A 1 84 ? -9.470 9.370 12.216 1.00 95.00 84 PHE A N 1
ATOM 645 C CA . PHE A 1 84 ? -10.090 9.673 10.929 1.00 95.00 84 PHE A CA 1
ATOM 646 C C . PHE A 1 84 ? -10.424 8.393 10.150 1.00 95.00 84 PHE A C 1
ATOM 648 O O . PHE A 1 84 ? -11.548 8.250 9.668 1.00 95.00 84 PHE A O 1
ATOM 655 N N . LEU A 1 85 ? -9.490 7.440 10.082 1.00 94.31 85 LEU A N 1
ATOM 656 C CA . LEU A 1 85 ? -9.710 6.152 9.422 1.00 94.31 85 LEU A CA 1
ATOM 657 C C . LEU A 1 85 ? -10.839 5.338 10.059 1.00 94.31 85 LEU A C 1
ATOM 659 O O . LEU A 1 85 ? -11.685 4.829 9.329 1.00 94.31 85 LEU A O 1
ATOM 663 N N . TYR A 1 86 ? -10.896 5.253 11.390 1.00 94.00 86 TYR A N 1
ATOM 664 C CA . TYR A 1 86 ? -11.969 4.543 12.093 1.00 94.00 86 TYR A CA 1
ATOM 665 C C . TYR A 1 86 ? -13.340 5.155 11.795 1.00 94.00 86 TYR A C 1
ATOM 667 O O . TYR A 1 86 ? -14.254 4.438 11.409 1.00 94.00 86 TYR A O 1
ATOM 675 N N . LYS A 1 87 ? -13.470 6.488 11.858 1.00 94.50 87 LYS A N 1
ATOM 676 C CA . LYS A 1 87 ? -14.733 7.180 11.526 1.00 94.50 87 LYS A CA 1
ATOM 677 C C . LYS A 1 87 ? -15.219 6.913 10.102 1.00 94.50 87 LYS A C 1
ATOM 679 O O . LYS A 1 87 ? -16.410 6.989 9.832 1.00 94.50 87 LYS A O 1
ATOM 684 N N . LYS A 1 88 ? -14.288 6.679 9.185 1.00 91.69 88 LYS A N 1
ATOM 685 C CA . LYS A 1 88 ? -14.563 6.447 7.772 1.00 91.69 88 LYS A CA 1
ATOM 686 C C . LYS A 1 88 ? -14.891 4.990 7.465 1.00 91.69 88 LYS A C 1
ATOM 688 O O . LYS A 1 88 ? -15.701 4.728 6.584 1.00 91.69 88 LYS A O 1
ATOM 693 N N . ALA A 1 89 ? -14.235 4.063 8.160 1.00 88.56 89 ALA A N 1
ATOM 694 C CA . ALA A 1 89 ? -14.492 2.634 8.039 1.00 88.56 89 ALA A CA 1
ATOM 695 C C . ALA A 1 89 ? -15.833 2.226 8.679 1.00 88.56 89 ALA A C 1
ATOM 697 O O . ALA A 1 89 ? -16.435 1.258 8.213 1.00 88.56 89 ALA A O 1
ATOM 698 N N . GLY A 1 90 ? -16.305 2.991 9.672 1.00 82.56 90 GLY A N 1
ATOM 699 C CA . GLY A 1 90 ? -17.536 2.728 10.423 1.00 82.56 90 GLY A CA 1
ATOM 700 C C . GLY A 1 90 ? -17.247 2.369 11.869 1.00 82.56 90 GLY A C 1
ATOM 701 O O . GLY A 1 90 ? -16.458 1.424 12.090 1.00 82.56 90 GLY A O 1
#

Nearest PDB structures (foldseek):
  7kek-assembly1_B  TM=9.540E-01  e=7.448E-04  Tetrahymena thermophila
  3vkh-assembly1_A  TM=9.531E-01  e=4.845E-03  Dictyostelium discoideum
  7mgm-assembly1_A  TM=8.852E-01  e=3.826E-02  Saccharomyces cerevisiae
  7mi3-assembly1_A  TM=8.617E-01  e=2.955E-02  Saccharomyces cerevisiae

pLDDT: mean 89.64, std 7.88, range [59.12, 96.94]

Mean predicted aligned error: 4.92 Å

Foldseek 3Di:
DVVLQVVDVPPDDDDDDDPVLVVLLVVLLVQVPDVVGDDDDDDDPPPCNVVSNSVSCVVVVHDDDDDDDDPPDDPVNVVVSVVVVVVVVD

InterPro domains:
  IPR024317 Dynein heavy chain, AAA module D4 [PF12780] (13-90)
  IPR026983 Dynein heavy chain [PTHR46961] (2-90)
  IPR027417 P-loop containing nucleoside triphosphate hydrolase [G3DSA:3.40.50.300] (34-90)
  IPR027417 P-loop containing nucleoside triphosphate hydrolase [SSF52540] (9-76)

Radius of gyration: 14.87 Å; Cα contacts (8 Å, |Δi|>4): 43; chains: 1; bounding box: 31×29×37 Å

Sequence (90 aa):
MHQYNESSQGLQMDLVFFKDAMVHLIKIARIISTPQGSALLVGVGGSGKQSLTRLAASIYKHEIFQITLTRSYNVGNLVDDLKFLYKKAG

Secondary structure (DSSP, 8-state):
-HHHHHHSTT----PPP-HHHHHHHHHHHHHHHSTT--------TTS-HHHHHHHHHHHTTPPP------TT--HHHHHHHHHHHHHHH-

Organism: Stegodyphus mimosarum (NCBI:txid407821)